Protein AF-A0AA88WVI6-F1 (afdb_monomer)

Mean predicted aligned error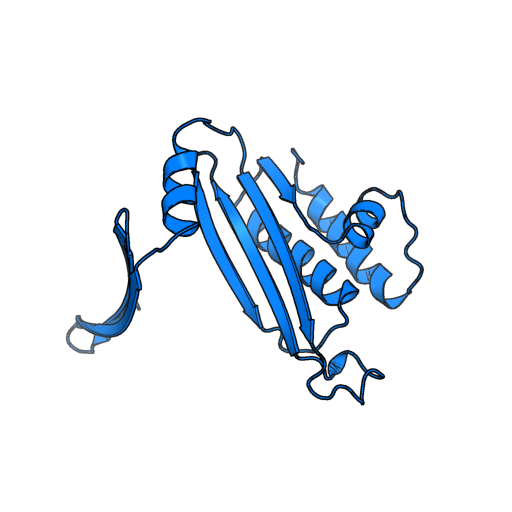: 12.72 Å

Nearest PDB structures (foldseek):
  4e19-assembly2_B  TM=9.306E-01  e=1.120E-08  Halobacterium salinarum NRC-1
  3aly-assembly1_A  TM=8.567E-01  e=4.786E-08  Sulfurisphaera tokodaii str. 7
  2ehg-assembly1_A  TM=8.375E-01  e=3.318E-07  Sulfurisphaera tokodaii str. 7
  3hst-assembly2_B  TM=8.027E-01  e=1.422E-07  Mycobacterium tuberculosis
  3hst-assembly4_D  TM=7.967E-01  e=2.605E-07  Mycobacterium tuberculosis

Radius of gyration: 19.3 Å; Cα contacts (8 Å, |Δi|>4): 281; chains: 1; bounding box: 54×38×44 Å

pLDDT: mean 83.78, std 13.11, range [40.66, 98.25]

Foldseek 3Di:
DDKDWDDDLFKIKIWDWDQDPVRDIDTDDIDMDTHDDVRSVLVVVLPPAQAPAKEKEKAKDWAQPDPPPPPDQQNIWIKMWMWIQGSSGDIDIDMDTDPTGDPRVVRRLVGLLVRLVVCVVVPGQAYDYDYPPPQLVCVLVVNDDDPDPVCVVSSVSNNVSVVRRPHD

InterPro domains:
  IPR002156 Ribonuclease H domain [PF13456] (74-167)
  IPR012337 Ribonuclease H-like superfamily [SSF53098] (54-165)
  IPR036397 Ribonuclease H superfamily [G3DSA:3.30.420.10] (53-16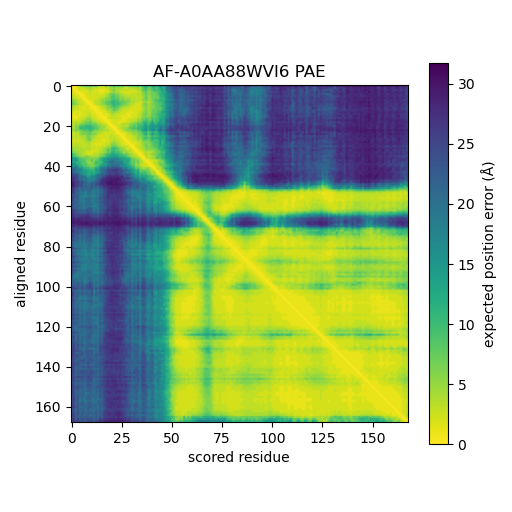8)
  IPR041373 Reverse transcriptase, RNase H-like domain [PF17917] (1-47)

Sequence (168 aa):
MIMYTAAMDTSLGALLAQHNDQRKENALYYLSRTLVGAELRYMTMEKTKIKKGWDMHFDGASRSPDSKKQNDPKNNQSSIGIVFVRPEGGIILHSFSLMEGCSNNEVEYEAIITELKLSLEVSIDDLTIYGDSELLIKQLKGEYQIRKPNLLPYYERANYILANFPKL

Secondary structure (DSSP, 8-state):
-EEEEEEETTEEEEEEEEE-TTS-EEEEEEEEEE--THHHHHHHHGGG---SSEEEEEEEEEE-SSTT-TT-GGGSEEEEEEEEE-TTS-EEEEEEE-SS---HHHHHHHHHHHHHHHHHHTT--BEEEE-S-HHHHHHHTTSS---SGGGHHHHHHHHHHHTT-SB-

Solvent-accessible surface area (backbone atoms only — not comparable to full-atom values): 9550 Å² total; per-residue (Å²): 120,49,78,47,77,48,80,53,92,53,33,45,35,39,36,37,28,34,66,46,101,83,71,45,81,41,80,77,46,78,48,76,46,75,52,58,78,68,56,46,49,51,66,63,64,44,79,76,62,84,46,92,42,29,39,38,39,40,42,32,47,48,41,63,84,46,94,85,57,86,87,52,40,60,68,16,55,20,33,29,37,40,38,39,34,39,30,87,50,53,76,46,79,50,72,47,75,51,95,59,23,32,42,54,73,52,27,39,45,52,18,52,44,50,53,52,50,50,36,56,75,71,66,60,58,41,45,48,82,45,68,86,55,62,67,58,55,34,35,77,71,65,76,38,82,83,82,53,75,86,50,44,66,52,54,53,52,40,52,61,54,53,72,75,43,90,40,111

Organism: NCBI:txid1293975

Structure (mmCIF, N/CA/C/O backbone):
data_AF-A0AA88WVI6-F1
#
_entry.id   AF-A0AA88WVI6-F1
#
loop_
_atom_site.group_PDB
_atom_site.id
_atom_site.type_symbol
_atom_site.label_atom_id
_atom_site.label_alt_id
_atom_site.label_comp_id
_atom_site.label_asym_id
_atom_site.label_entity_id
_atom_site.label_seq_id
_atom_site.pdbx_PDB_ins_code
_atom_site.Cartn_x
_atom_site.Cartn_y
_atom_site.Cartn_z
_atom_site.occupancy
_atom_site.B_iso_or_equiv
_atom_site.auth_seq_id
_atom_site.auth_comp_id
_atom_site.auth_asym_id
_atom_site.auth_atom_id
_atom_site.pdbx_PDB_model_num
ATOM 1 N N . MET A 1 1 ? -23.772 -0.491 -22.057 1.00 73.75 1 MET A N 1
ATOM 2 C CA . MET A 1 1 ? -22.987 -1.709 -21.766 1.00 73.75 1 MET A CA 1
ATOM 3 C C . MET A 1 1 ? -23.404 -2.185 -20.387 1.00 73.75 1 MET A C 1
ATOM 5 O O . MET A 1 1 ? -23.561 -1.338 -19.518 1.00 73.75 1 MET A O 1
ATOM 9 N N . ILE A 1 2 ? -23.679 -3.475 -20.220 1.00 81.94 2 ILE A N 1
ATOM 10 C CA . ILE A 1 2 ? -24.233 -4.077 -19.001 1.00 81.94 2 ILE A CA 1
ATOM 11 C C . ILE A 1 2 ? -23.362 -5.282 -18.645 1.00 81.94 2 ILE A C 1
ATOM 13 O O . ILE A 1 2 ? -22.982 -6.051 -19.525 1.00 81.94 2 ILE A O 1
ATOM 17 N N . MET A 1 3 ? -23.018 -5.430 -17.371 1.00 73.75 3 MET A N 1
ATOM 18 C CA . MET A 1 3 ? -22.199 -6.530 -16.866 1.00 73.75 3 MET A CA 1
ATOM 19 C C . MET A 1 3 ? -23.038 -7.324 -15.867 1.00 73.75 3 MET A C 1
ATOM 21 O O . MET A 1 3 ? -23.534 -6.755 -14.898 1.00 73.75 3 MET A O 1
ATOM 25 N N . TYR A 1 4 ? -23.214 -8.618 -16.115 1.00 78.38 4 TYR A N 1
ATOM 26 C CA . TYR A 1 4 ? -23.897 -9.536 -15.209 1.00 78.38 4 TYR A CA 1
ATOM 27 C C . TYR A 1 4 ? -22.855 -10.417 -14.540 1.00 78.38 4 TYR A C 1
ATOM 29 O O . TYR A 1 4 ? -22.017 -11.008 -15.218 1.00 78.38 4 TYR A O 1
ATOM 37 N N . THR A 1 5 ? -22.922 -10.545 -13.222 1.00 82.00 5 THR A N 1
ATOM 38 C CA . THR A 1 5 ? -22.088 -11.474 -12.460 1.00 82.00 5 THR A CA 1
ATOM 39 C C . THR A 1 5 ? -22.983 -12.467 -11.731 1.00 82.00 5 THR A C 1
ATOM 41 O O . THR A 1 5 ? -24.047 -12.115 -11.225 1.00 82.00 5 THR A O 1
ATOM 44 N N . ALA A 1 6 ? -22.576 -13.731 -11.716 1.00 76.06 6 ALA A N 1
ATOM 45 C CA . ALA A 1 6 ? -23.270 -14.806 -11.025 1.00 76.06 6 ALA A CA 1
ATOM 46 C C . ALA A 1 6 ? -22.253 -15.594 -10.204 1.00 76.06 6 ALA A C 1
ATOM 48 O O . ALA A 1 6 ? -21.271 -16.093 -10.747 1.00 76.06 6 ALA A O 1
ATOM 49 N N . ALA A 1 7 ? -22.484 -15.711 -8.902 1.00 75.25 7 ALA A N 1
ATOM 50 C CA . ALA A 1 7 ? -21.656 -16.505 -8.006 1.00 75.25 7 ALA A CA 1
ATOM 51 C C . ALA A 1 7 ? -22.499 -17.640 -7.420 1.00 75.25 7 ALA A C 1
ATOM 53 O O . ALA A 1 7 ? -23.602 -17.414 -6.927 1.00 75.25 7 ALA A O 1
ATOM 54 N N . MET A 1 8 ? -21.974 -18.857 -7.495 1.00 73.31 8 MET A N 1
ATOM 55 C CA . MET A 1 8 ? -22.483 -20.052 -6.827 1.00 73.31 8 MET A CA 1
ATOM 56 C C . MET A 1 8 ? -21.368 -20.606 -5.938 1.00 73.31 8 MET A C 1
ATOM 58 O O . MET A 1 8 ? -20.194 -20.316 -6.172 1.00 73.31 8 MET A O 1
ATOM 62 N N . ASP A 1 9 ? -21.717 -21.462 -4.977 1.00 67.00 9 ASP A N 1
ATOM 63 C CA . ASP A 1 9 ? -20.772 -22.012 -3.991 1.00 67.00 9 ASP A CA 1
ATOM 64 C C . ASP A 1 9 ? -19.519 -22.655 -4.611 1.00 67.00 9 ASP A C 1
ATOM 66 O O . ASP A 1 9 ? -18.463 -22.693 -3.987 1.00 67.00 9 ASP A O 1
ATOM 70 N N . THR A 1 10 ? -19.616 -23.147 -5.849 1.00 73.88 10 THR A N 1
ATOM 71 C CA . THR A 1 10 ? -18.510 -23.803 -6.556 1.00 73.88 10 THR A CA 1
ATOM 72 C C . THR A 1 10 ? -18.135 -23.153 -7.883 1.00 73.88 10 THR A C 1
ATOM 74 O O . THR A 1 10 ? -17.316 -23.708 -8.616 1.00 73.88 10 THR A O 1
ATOM 77 N N . SER A 1 11 ? -18.725 -22.016 -8.254 1.00 74.94 11 SER A N 1
ATOM 78 C CA . SER A 1 11 ? -18.459 -21.411 -9.563 1.00 74.94 11 SER A CA 1
ATOM 79 C C . SER A 1 11 ? -18.755 -19.922 -9.618 1.00 74.94 11 SER A C 1
ATOM 81 O O . SER A 1 11 ? -19.760 -19.465 -9.083 1.00 74.94 11 SER A O 1
ATOM 83 N N . LEU A 1 12 ? -17.935 -19.186 -10.362 1.00 83.25 12 LEU A N 1
ATOM 84 C CA . LEU A 1 12 ? -18.148 -17.775 -10.666 1.00 83.25 12 LEU A CA 1
ATOM 85 C C . LEU A 1 12 ? -18.316 -17.595 -12.174 1.00 83.25 12 LEU A C 1
ATOM 87 O O . LEU A 1 12 ? -17.509 -18.101 -12.953 1.00 83.25 12 LEU A O 1
ATOM 91 N N . GLY A 1 13 ? -19.342 -16.851 -12.571 1.00 85.25 13 GLY A N 1
ATOM 92 C CA . GLY A 1 13 ? -19.624 -16.467 -13.944 1.00 85.25 13 GLY A CA 1
ATOM 93 C C . GLY A 1 13 ? -19.729 -14.952 -14.106 1.00 85.25 13 GLY A C 1
ATOM 94 O O . GLY A 1 13 ? -20.216 -14.253 -13.218 1.00 85.25 13 GLY A O 1
ATOM 95 N N . ALA A 1 14 ? -19.303 -14.444 -15.257 1.00 86.25 14 ALA A N 1
ATOM 96 C CA . ALA A 1 14 ? -19.509 -13.068 -15.684 1.00 86.25 14 ALA A CA 1
ATOM 97 C C . ALA A 1 14 ? -19.939 -13.033 -17.157 1.00 86.25 14 ALA A C 1
ATOM 99 O O . ALA A 1 14 ? -19.403 -13.765 -17.988 1.00 86.25 14 ALA A O 1
ATOM 100 N N . LEU A 1 15 ? -20.904 -12.177 -17.482 1.00 85.44 15 LEU A N 1
ATOM 101 C CA . LEU A 1 15 ? -21.419 -11.952 -18.827 1.00 85.44 15 LEU A CA 1
ATOM 102 C C . LEU A 1 15 ? -21.394 -10.454 -19.124 1.00 85.44 15 LEU A C 1
ATOM 104 O O . LEU A 1 15 ? -22.079 -9.670 -18.469 1.00 85.44 15 LEU A O 1
ATOM 108 N N . LEU A 1 16 ? -20.640 -10.063 -20.144 1.00 86.56 16 LEU A N 1
ATOM 109 C CA . LEU A 1 16 ? -20.681 -8.714 -20.690 1.00 86.56 16 LEU A CA 1
ATOM 110 C C . LEU A 1 16 ? -21.722 -8.674 -21.806 1.00 86.56 16 LEU A C 1
ATOM 112 O O . LEU A 1 16 ? -21.629 -9.451 -22.756 1.00 86.56 16 LEU A O 1
ATOM 116 N N . ALA A 1 17 ? -22.688 -7.767 -21.715 1.00 90.06 17 ALA A N 1
ATOM 117 C CA . ALA A 1 17 ? -23.722 -7.568 -22.720 1.00 90.06 17 ALA A CA 1
ATOM 118 C C . ALA A 1 17 ? -23.850 -6.096 -23.133 1.00 90.06 17 ALA A C 1
ATOM 120 O O . ALA A 1 17 ? -23.489 -5.163 -22.410 1.00 90.06 17 ALA A O 1
ATOM 121 N N . GLN A 1 18 ? -24.400 -5.864 -24.317 1.00 90.12 18 GLN A N 1
ATOM 122 C CA . GLN A 1 18 ? -24.691 -4.532 -24.830 1.00 90.12 18 GLN A CA 1
ATOM 123 C C . GLN A 1 18 ? -26.032 -4.530 -25.563 1.00 90.12 18 GLN A C 1
ATOM 125 O O . GLN A 1 18 ? -26.409 -5.518 -26.186 1.00 90.12 18 GLN A O 1
ATOM 130 N N . HIS A 1 19 ? -26.758 -3.412 -25.495 1.00 88.44 19 HIS A N 1
ATOM 131 C CA . HIS A 1 19 ? -27.947 -3.198 -26.321 1.00 88.44 19 HIS A CA 1
ATOM 132 C C . HIS A 1 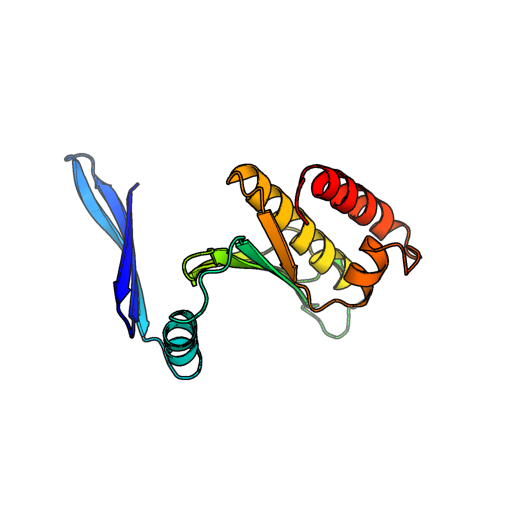19 ? -27.532 -2.920 -27.761 1.00 88.44 19 HIS A C 1
ATOM 134 O O . HIS A 1 19 ? -26.695 -2.053 -28.006 1.00 88.44 19 HIS A O 1
ATOM 140 N N . ASN A 1 20 ? -28.122 -3.648 -28.702 1.00 80.88 20 ASN A N 1
ATOM 141 C CA . ASN A 1 20 ? -28.008 -3.333 -30.120 1.00 80.88 20 ASN A CA 1
ATOM 142 C C . ASN A 1 20 ? -28.938 -2.165 -30.505 1.00 80.88 20 ASN A C 1
ATOM 144 O O . ASN A 1 20 ? -29.732 -1.688 -29.692 1.00 80.88 20 ASN A O 1
ATOM 148 N N . ASP A 1 21 ? -28.892 -1.746 -31.769 1.00 86.75 21 ASP A N 1
ATOM 149 C CA . ASP A 1 21 ? -29.718 -0.646 -32.298 1.00 86.75 21 ASP A CA 1
ATOM 150 C C . ASP A 1 21 ? -31.234 -0.909 -32.196 1.00 86.75 21 ASP A C 1
ATOM 152 O O . ASP A 1 21 ? -32.046 0.011 -32.260 1.00 86.75 21 ASP A O 1
ATOM 156 N N . GLN A 1 22 ? -31.628 -2.167 -31.976 1.00 88.06 22 GLN A N 1
ATOM 157 C CA . GLN A 1 22 ? -33.009 -2.592 -31.738 1.00 88.06 22 GLN A CA 1
ATOM 158 C C . GLN A 1 22 ? -33.366 -2.665 -30.239 1.00 88.06 22 GLN A C 1
ATOM 160 O O . GLN A 1 22 ? -34.408 -3.215 -29.888 1.00 88.06 22 GLN A O 1
ATOM 165 N N . ARG A 1 23 ? -32.515 -2.130 -29.346 1.00 77.56 23 ARG A N 1
ATOM 166 C CA . ARG A 1 23 ? -32.629 -2.202 -27.873 1.00 77.56 23 ARG A CA 1
ATOM 167 C C . ARG A 1 23 ? -32.683 -3.627 -27.307 1.00 77.56 23 ARG A C 1
ATOM 169 O O . ARG A 1 23 ? -33.167 -3.837 -26.198 1.00 77.56 23 ARG A O 1
ATOM 176 N N . LYS A 1 24 ? -32.186 -4.614 -28.050 1.00 81.12 24 LYS A N 1
ATOM 177 C CA . LYS A 1 24 ? -32.079 -6.001 -27.592 1.00 81.12 24 LYS A CA 1
ATOM 178 C C . LYS A 1 24 ? -30.696 -6.243 -26.994 1.00 81.12 24 LYS A C 1
ATOM 180 O O . LYS A 1 24 ? -29.690 -5.818 -27.560 1.00 81.12 24 LYS A O 1
ATOM 185 N N . GLU A 1 25 ? -30.649 -6.934 -25.861 1.00 87.25 25 GLU A N 1
ATOM 186 C CA . GLU A 1 25 ? -29.405 -7.337 -25.202 1.00 87.25 25 GLU A CA 1
ATOM 187 C C . GLU A 1 25 ? -28.688 -8.429 -25.996 1.00 87.25 25 GLU A C 1
ATOM 189 O O . GLU A 1 25 ? -29.229 -9.512 -26.218 1.00 87.25 25 GLU A O 1
ATOM 194 N N . ASN A 1 26 ? -27.455 -8.136 -26.404 1.00 82.25 26 ASN A N 1
ATOM 195 C CA . ASN A 1 26 ? -26.536 -9.069 -27.036 1.00 82.25 26 ASN A CA 1
ATOM 196 C C . ASN A 1 26 ? -25.350 -9.329 -26.103 1.00 82.25 26 ASN A C 1
ATOM 198 O O . ASN A 1 26 ? -24.697 -8.389 -25.647 1.00 82.25 26 ASN A O 1
ATOM 202 N N . ALA A 1 27 ? -25.053 -10.603 -25.853 1.00 83.75 27 ALA A N 1
ATOM 203 C CA . ALA A 1 27 ? -23.854 -11.022 -25.137 1.00 83.75 27 ALA A CA 1
ATOM 204 C C . ALA A 1 27 ? -22.604 -10.788 -25.999 1.00 83.75 27 ALA A C 1
ATOM 206 O O . ALA A 1 27 ? -22.545 -11.225 -27.146 1.00 83.75 27 ALA A O 1
ATOM 207 N N . LEU A 1 28 ? -21.608 -10.115 -25.430 1.00 82.94 28 LEU A N 1
ATOM 208 C CA . LEU A 1 28 ? -20.299 -9.878 -26.033 1.00 82.94 28 LEU A CA 1
ATOM 209 C C . LEU A 1 28 ? -19.265 -10.894 -25.545 1.00 82.94 28 LEU A C 1
ATOM 211 O O . LEU A 1 28 ? -18.443 -11.359 -26.328 1.00 82.94 28 LEU A O 1
ATOM 215 N N . TYR A 1 29 ? -19.297 -11.235 -24.255 1.00 74.25 29 TYR A N 1
ATOM 216 C CA . TYR A 1 29 ? -18.306 -12.122 -23.652 1.00 74.25 29 TYR A CA 1
ATOM 217 C C . TYR A 1 29 ? -18.877 -12.861 -22.445 1.00 74.25 29 TYR A C 1
ATOM 219 O O . TYR A 1 29 ? -19.584 -12.259 -21.640 1.00 74.25 29 TYR A O 1
ATOM 227 N N . TYR A 1 30 ? -18.540 -14.143 -22.305 1.00 81.69 30 TYR A N 1
ATOM 228 C CA . TYR A 1 30 ? -18.908 -14.970 -21.158 1.00 81.69 30 TYR A CA 1
ATOM 229 C C . TYR A 1 30 ? -17.657 -15.605 -20.555 1.00 81.69 30 TYR A C 1
ATOM 231 O O . TYR A 1 30 ? -16.893 -16.269 -21.253 1.00 81.69 30 TYR A O 1
ATOM 239 N N . LEU A 1 31 ? -17.470 -15.418 -19.252 1.00 77.81 31 LEU A N 1
ATOM 240 C CA . LEU A 1 31 ? -16.438 -16.069 -18.460 1.00 77.81 31 LEU A CA 1
ATOM 241 C C . LEU A 1 31 ? -17.117 -16.928 -17.399 1.00 77.81 31 LEU A C 1
ATOM 243 O O . LEU A 1 31 ? -17.984 -16.438 -16.687 1.00 77.81 31 LEU A O 1
ATOM 247 N N . SER A 1 32 ? -16.706 -18.185 -17.263 1.00 79.06 32 SER A N 1
ATOM 248 C CA . SER A 1 32 ? -17.148 -19.063 -16.180 1.00 79.06 32 SER A CA 1
ATOM 249 C C . SER A 1 32 ? -15.977 -19.879 -15.675 1.00 79.06 32 SER A C 1
ATOM 251 O O . SER A 1 32 ? -15.198 -20.411 -16.468 1.00 79.06 32 SER A O 1
ATOM 253 N N . ARG A 1 33 ? -15.836 -19.951 -14.354 1.00 77.62 33 ARG A N 1
ATOM 254 C CA . ARG A 1 33 ? -14.784 -20.712 -13.686 1.00 77.62 33 ARG A CA 1
ATOM 255 C C . ARG A 1 33 ? -15.363 -21.542 -12.551 1.00 77.62 33 ARG A C 1
ATOM 257 O O . ARG A 1 33 ? -16.142 -21.042 -11.743 1.00 77.62 33 ARG A O 1
ATOM 264 N N . THR A 1 34 ? -14.943 -22.799 -12.472 1.00 78.06 34 THR A N 1
ATOM 265 C CA . THR A 1 34 ? -15.194 -23.665 -11.316 1.00 78.06 34 THR A CA 1
ATOM 266 C C . THR A 1 34 ? -14.130 -23.392 -10.260 1.00 78.06 34 THR A C 1
ATOM 268 O O . THR A 1 34 ? -12.940 -23.379 -10.571 1.00 78.06 34 THR A O 1
ATOM 271 N N . LEU A 1 35 ? -14.561 -23.150 -9.026 1.00 73.44 35 LEU A N 1
ATOM 272 C CA . LEU A 1 35 ? -13.677 -22.928 -7.887 1.00 73.44 35 LEU A CA 1
ATOM 273 C C . LEU A 1 35 ? -13.154 -24.273 -7.378 1.00 73.44 35 LEU A C 1
ATOM 275 O O . LEU A 1 35 ? -13.921 -25.229 -7.246 1.00 73.44 35 LEU A O 1
ATOM 279 N N . VAL A 1 36 ? -11.854 -24.363 -7.082 1.00 72.50 36 VAL A N 1
ATOM 280 C CA . VAL A 1 36 ? -11.218 -25.620 -6.645 1.00 72.50 36 VAL A CA 1
ATOM 281 C C . VAL A 1 36 ? -10.316 -25.439 -5.424 1.00 72.50 36 VAL A C 1
ATOM 283 O O . VAL A 1 36 ? -9.687 -24.405 -5.214 1.00 72.50 36 VAL A O 1
ATOM 286 N N . GLY A 1 37 ? -10.216 -26.488 -4.602 1.00 70.88 37 GLY A N 1
ATOM 287 C CA . GLY A 1 37 ? -9.202 -26.599 -3.551 1.00 70.88 37 GLY A CA 1
ATOM 288 C C . GLY A 1 37 ? -9.285 -25.520 -2.465 1.00 70.88 37 GLY A C 1
ATOM 289 O O . GLY A 1 37 ? -10.129 -25.592 -1.573 1.00 70.88 37 GLY A O 1
ATOM 290 N N . ALA A 1 38 ? -8.328 -24.589 -2.461 1.00 54.16 38 ALA A N 1
ATOM 291 C CA . ALA A 1 38 ? -8.265 -23.503 -1.479 1.00 54.16 38 ALA A CA 1
ATOM 292 C C . ALA A 1 38 ? -9.420 -22.499 -1.648 1.00 54.16 38 ALA A C 1
ATOM 294 O O . ALA A 1 38 ? -9.901 -21.964 -0.655 1.00 54.16 38 ALA A O 1
ATOM 295 N N . GLU A 1 39 ? -9.923 -22.325 -2.872 1.00 53.94 39 GLU A N 1
ATOM 296 C CA . GLU A 1 39 ? -10.964 -21.345 -3.210 1.00 53.94 39 GLU A CA 1
ATOM 297 C C . GLU A 1 39 ? -12.316 -21.693 -2.567 1.00 53.94 39 GLU A C 1
ATOM 299 O O . GLU A 1 39 ? -12.977 -20.832 -1.997 1.00 53.94 39 GLU A O 1
ATOM 304 N N . LEU A 1 40 ? -12.676 -22.983 -2.550 1.00 57.47 40 LEU A N 1
ATOM 305 C CA . LEU A 1 40 ? -13.873 -23.489 -1.859 1.00 57.47 40 LEU A CA 1
ATOM 306 C C . LEU A 1 40 ? -13.758 -23.371 -0.330 1.00 57.47 40 LEU A C 1
ATOM 308 O O . LEU A 1 40 ? -14.740 -23.146 0.381 1.00 57.47 40 LEU A O 1
ATOM 312 N N . ARG A 1 41 ? -12.538 -23.539 0.196 1.00 55.84 41 ARG A N 1
ATOM 313 C CA . ARG A 1 41 ? -12.264 -23.461 1.638 1.00 55.84 41 ARG A CA 1
ATOM 314 C C . ARG A 1 41 ? -12.297 -22.025 2.146 1.00 55.84 41 ARG A C 1
ATOM 316 O O . ARG A 1 41 ? -12.744 -21.814 3.269 1.00 55.84 41 ARG A O 1
ATOM 323 N N . TYR A 1 42 ? -11.896 -21.065 1.317 1.00 50.56 42 TYR A N 1
ATOM 324 C CA . TYR A 1 42 ? -11.927 -19.641 1.635 1.00 50.56 42 TYR A CA 1
ATOM 325 C C . TYR A 1 42 ? -13.361 -19.162 1.940 1.00 50.56 42 TYR A C 1
ATOM 327 O O . TYR A 1 42 ? -13.617 -18.714 3.054 1.00 50.56 42 TYR A O 1
ATOM 335 N N . MET A 1 43 ? -14.328 -19.429 1.048 1.00 51.44 43 MET A N 1
ATOM 336 C CA . MET A 1 43 ? -15.753 -19.098 1.270 1.00 51.44 43 MET A CA 1
ATOM 337 C C . MET A 1 43 ? -16.368 -19.794 2.496 1.00 51.44 43 MET A C 1
ATOM 339 O O . MET A 1 43 ? -17.264 -19.263 3.151 1.00 51.44 43 MET A O 1
ATOM 343 N N . THR A 1 44 ? -15.917 -21.012 2.815 1.00 46.47 44 THR A N 1
ATOM 344 C CA . THR A 1 44 ? -16.466 -21.774 3.949 1.00 46.47 44 THR A CA 1
ATOM 345 C C . THR A 1 44 ? -15.957 -21.235 5.293 1.00 46.47 44 THR A C 1
ATOM 347 O O . THR A 1 44 ? -16.701 -21.226 6.275 1.00 46.47 44 THR A O 1
ATOM 350 N N . MET A 1 45 ? -14.711 -20.747 5.349 1.00 47.59 45 MET A N 1
ATOM 351 C CA . MET A 1 45 ? -14.120 -20.162 6.561 1.00 47.59 45 MET A CA 1
ATOM 352 C C . MET A 1 45 ? -14.637 -18.745 6.868 1.00 47.59 45 MET A C 1
ATOM 354 O O . MET A 1 45 ? -14.579 -18.316 8.022 1.00 47.59 45 MET A O 1
ATOM 358 N N . GLU A 1 46 ? -15.214 -18.048 5.886 1.00 53.84 46 GLU A N 1
ATOM 359 C CA . GLU A 1 46 ? -15.779 -16.697 6.046 1.00 53.84 46 GLU A CA 1
ATOM 360 C C . GLU A 1 46 ? -17.071 -16.641 6.879 1.00 53.84 46 GLU A C 1
ATOM 362 O O . GLU A 1 46 ? -17.461 -15.571 7.340 1.00 53.84 46 GLU A O 1
ATOM 367 N N . LYS A 1 47 ? -17.713 -17.775 7.193 1.00 47.94 47 LYS A N 1
ATOM 368 C CA . LYS A 1 47 ? -18.978 -17.778 7.956 1.00 47.94 47 LYS A CA 1
ATOM 369 C C . LYS A 1 47 ? -18.861 -17.516 9.467 1.00 47.94 47 LYS A C 1
ATOM 371 O O . LYS A 1 47 ? -19.877 -17.603 10.152 1.00 47.94 47 LYS A O 1
ATOM 376 N N . THR A 1 48 ? -17.687 -17.185 10.024 1.00 40.66 48 THR A N 1
ATOM 377 C CA . THR A 1 48 ? -17.548 -17.135 11.502 1.00 40.66 48 THR A CA 1
ATOM 378 C C . THR A 1 48 ? -16.725 -15.991 12.096 1.00 40.66 48 THR A C 1
ATOM 380 O O . THR A 1 48 ? -16.108 -16.165 13.145 1.00 40.66 48 THR A O 1
ATOM 383 N N . LYS A 1 49 ? -16.751 -14.795 11.502 1.00 48.56 49 LYS A N 1
ATOM 384 C CA . LYS A 1 49 ? -16.426 -13.542 12.211 1.00 48.56 49 LYS A CA 1
ATOM 385 C C . LYS A 1 49 ? -17.016 -12.369 11.433 1.00 48.56 49 LYS A C 1
ATOM 387 O O . LYS A 1 49 ? -16.531 -12.066 10.353 1.00 48.56 49 LYS A O 1
ATOM 392 N N . ILE A 1 50 ? -18.025 -11.697 11.990 1.00 51.56 50 ILE A N 1
ATOM 393 C CA . ILE A 1 50 ? -18.421 -10.370 11.503 1.00 51.56 50 ILE A CA 1
ATOM 394 C C . ILE A 1 50 ? -17.251 -9.442 11.846 1.00 51.56 50 ILE A C 1
ATOM 396 O O . ILE A 1 50 ? -17.078 -9.061 13.008 1.00 51.56 50 ILE A O 1
ATOM 400 N N . LYS A 1 51 ? -16.381 -9.168 10.870 1.00 60.47 51 LYS A N 1
ATOM 401 C CA . LYS A 1 51 ? -15.349 -8.136 11.004 1.00 60.47 51 LYS A CA 1
ATOM 402 C C . LYS A 1 51 ? -16.050 -6.777 10.995 1.00 60.47 51 LYS A C 1
ATOM 404 O O . LYS A 1 51 ? -17.130 -6.642 10.433 1.00 60.47 51 LYS A O 1
ATOM 409 N N . LYS A 1 52 ? -15.493 -5.785 11.695 1.00 72.38 52 LYS A N 1
ATOM 410 C CA . LYS A 1 52 ? -16.097 -4.441 11.778 1.00 72.38 52 LYS A CA 1
ATOM 411 C C . LYS A 1 52 ? -15.627 -3.492 10.668 1.00 72.38 52 LYS A C 1
ATOM 413 O O . LYS A 1 52 ? -16.332 -2.526 10.405 1.00 72.38 52 LYS A O 1
ATOM 418 N N . GLY A 1 53 ? -14.494 -3.790 10.033 1.00 86.50 53 GLY A N 1
ATOM 419 C CA . GLY A 1 53 ? -13.878 -2.998 8.969 1.00 86.50 53 GLY A CA 1
ATOM 420 C C . GLY A 1 53 ? -13.465 -3.867 7.783 1.00 86.50 53 GLY A C 1
ATOM 421 O O . GLY A 1 53 ? -13.651 -5.088 7.803 1.00 86.50 53 GLY A O 1
ATOM 422 N N . TRP A 1 54 ? -12.952 -3.214 6.748 1.00 92.19 54 TRP A N 1
ATOM 423 C CA . TRP A 1 54 ? -12.467 -3.844 5.526 1.00 92.19 54 TRP A CA 1
ATOM 424 C C . TRP A 1 54 ? -11.017 -4.285 5.694 1.00 92.19 54 TRP A C 1
ATOM 426 O O . TRP A 1 54 ? -10.215 -3.552 6.267 1.00 92.19 54 TRP A O 1
ATOM 436 N N . ASP A 1 55 ? -10.661 -5.435 5.130 1.00 92.56 55 ASP A N 1
ATOM 437 C CA . ASP A 1 55 ? -9.253 -5.788 4.948 1.00 92.56 55 ASP A CA 1
ATOM 438 C C . ASP A 1 55 ? -8.836 -5.472 3.514 1.00 92.56 55 ASP A C 1
ATOM 440 O O . ASP A 1 55 ? -9.574 -5.755 2.569 1.00 92.56 55 ASP A O 1
ATOM 444 N N . MET A 1 56 ? -7.640 -4.923 3.350 1.00 92.25 56 MET A N 1
ATOM 445 C CA . MET A 1 56 ? -7.018 -4.666 2.059 1.00 92.25 56 MET A CA 1
ATOM 446 C C . MET A 1 56 ? -5.678 -5.380 1.998 1.00 92.25 56 MET A C 1
ATOM 448 O O . MET A 1 56 ? -4.810 -5.141 2.835 1.00 92.25 56 MET A O 1
ATOM 452 N N . HIS A 1 57 ? -5.495 -6.221 0.989 1.00 93.00 57 HIS A N 1
ATOM 453 C CA . HIS A 1 57 ? -4.211 -6.817 0.652 1.00 93.00 57 HIS A CA 1
ATOM 454 C C . HIS A 1 57 ? -3.737 -6.248 -0.679 1.00 93.00 57 HIS A C 1
ATOM 456 O O . HIS A 1 57 ? -4.517 -6.193 -1.634 1.00 93.00 57 HIS A O 1
ATOM 462 N N . PHE A 1 58 ? -2.472 -5.851 -0.731 1.00 92.00 58 PHE A N 1
ATOM 463 C CA . PHE A 1 58 ? -1.815 -5.387 -1.947 1.00 92.00 58 PHE A CA 1
ATOM 464 C C . PHE A 1 58 ? -0.573 -6.236 -2.221 1.00 92.00 58 PHE A C 1
ATOM 466 O O . PHE A 1 58 ? 0.042 -6.752 -1.285 1.00 92.00 58 PHE A O 1
ATOM 473 N N . ASP A 1 59 ? -0.235 -6.384 -3.498 1.00 93.19 59 ASP A N 1
ATOM 474 C CA . ASP A 1 59 ? 0.985 -7.050 -3.960 1.00 93.19 59 ASP A CA 1
ATOM 475 C C . ASP A 1 59 ? 1.421 -6.446 -5.303 1.00 93.19 59 ASP A C 1
ATOM 477 O O . ASP A 1 59 ? 0.601 -6.218 -6.202 1.00 93.19 59 ASP A O 1
ATOM 481 N N . GLY A 1 60 ? 2.715 -6.172 -5.439 1.00 93.12 60 GLY A N 1
ATOM 482 C CA . GLY A 1 60 ? 3.331 -5.681 -6.660 1.00 93.12 60 GLY A CA 1
ATOM 483 C C . GLY A 1 60 ? 4.297 -6.698 -7.266 1.00 93.12 60 GLY A C 1
ATOM 484 O O . GLY A 1 60 ? 5.342 -7.009 -6.703 1.00 93.12 60 GLY A O 1
ATOM 485 N N . ALA A 1 61 ? 4.043 -7.120 -8.503 1.00 92.38 61 ALA A N 1
ATOM 486 C CA . ALA A 1 61 ? 4.943 -7.999 -9.242 1.00 92.38 61 ALA A CA 1
ATOM 487 C C . ALA A 1 61 ? 5.692 -7.234 -10.335 1.00 92.38 61 ALA A C 1
ATOM 489 O O . ALA A 1 61 ? 5.089 -6.568 -11.175 1.00 92.38 61 ALA A O 1
ATOM 490 N N . SER A 1 62 ? 7.015 -7.379 -10.374 1.00 92.75 62 SER A N 1
ATOM 491 C CA . SER A 1 62 ? 7.848 -6.858 -11.456 1.00 92.75 62 SER A CA 1
ATOM 492 C C . SER A 1 62 ? 8.824 -7.917 -11.951 1.00 92.75 62 SER A C 1
ATOM 494 O O . SER A 1 62 ? 9.515 -8.578 -11.173 1.00 92.75 62 SER A O 1
ATOM 496 N N . ARG A 1 63 ? 8.875 -8.099 -13.272 1.00 90.50 63 ARG A N 1
ATOM 497 C CA . ARG A 1 63 ? 9.702 -9.121 -13.913 1.00 90.50 63 ARG A CA 1
ATOM 498 C C . ARG A 1 63 ? 10.463 -8.545 -15.096 1.00 90.50 63 ARG A C 1
ATOM 500 O O . ARG A 1 63 ? 9.859 -8.057 -16.050 1.00 90.50 63 ARG A O 1
ATOM 507 N N . SER A 1 64 ? 11.788 -8.689 -15.086 1.00 86.12 64 SER A N 1
ATOM 508 C CA . SER A 1 64 ? 12.589 -8.413 -16.281 1.00 86.12 64 SER A CA 1
ATOM 509 C C . SER A 1 64 ? 12.266 -9.446 -17.370 1.00 86.12 64 SER A C 1
ATOM 511 O O . SER A 1 64 ? 12.338 -10.649 -17.095 1.00 86.12 64 SER A O 1
ATOM 513 N N . PRO A 1 65 ? 11.934 -9.025 -18.603 1.00 72.94 65 PRO A N 1
ATOM 514 C CA . PRO A 1 65 ? 11.699 -9.943 -19.715 1.00 72.94 65 PRO A CA 1
ATOM 515 C C . PRO A 1 65 ? 12.981 -10.657 -20.169 1.00 72.94 65 PRO A C 1
ATOM 517 O O . PRO A 1 65 ? 12.900 -11.723 -20.775 1.00 72.94 65 PRO A O 1
ATOM 520 N N . ASP A 1 66 ? 14.155 -10.099 -19.858 1.00 72.56 66 ASP A N 1
ATOM 521 C CA . ASP A 1 66 ? 15.458 -10.675 -20.181 1.00 72.56 66 ASP A CA 1
ATOM 522 C C . ASP A 1 66 ? 16.296 -10.795 -18.901 1.00 72.56 66 ASP A C 1
ATOM 524 O O . ASP A 1 66 ? 16.663 -9.794 -18.274 1.00 72.56 66 ASP A O 1
ATOM 528 N N . SER A 1 67 ? 16.619 -12.027 -18.499 1.00 58.41 67 SER A N 1
ATOM 529 C CA . SER A 1 67 ? 17.383 -12.334 -17.280 1.00 58.41 67 SER A CA 1
ATOM 530 C C . SER A 1 67 ? 18.769 -11.670 -17.248 1.00 58.41 67 SER A C 1
ATOM 532 O O . SER A 1 67 ? 19.419 -11.665 -16.207 1.00 58.41 67 SER A O 1
ATOM 534 N N . LYS A 1 68 ? 19.238 -11.129 -18.383 1.00 55.25 68 LYS A N 1
ATOM 535 C CA . LYS A 1 68 ? 20.555 -10.498 -18.548 1.00 55.25 68 LYS A CA 1
ATOM 536 C C . LYS A 1 68 ? 20.536 -8.962 -18.574 1.00 55.25 68 LYS A C 1
ATOM 538 O O . LYS A 1 68 ? 21.608 -8.363 -18.549 1.00 55.25 68 LYS A O 1
ATOM 543 N N . LYS A 1 69 ? 19.367 -8.305 -18.612 1.00 53.25 69 LYS A N 1
ATOM 544 C CA . LYS A 1 69 ? 19.236 -6.831 -18.671 1.00 53.25 69 LYS A CA 1
ATOM 545 C C . LYS A 1 69 ? 18.536 -6.270 -17.434 1.00 53.25 69 LYS A C 1
ATOM 547 O O . LYS A 1 69 ? 17.495 -5.636 -17.521 1.00 53.25 69 LYS A O 1
ATOM 552 N N . GLN A 1 70 ? 19.148 -6.466 -16.272 1.00 54.53 70 GLN A N 1
ATOM 553 C CA . GLN A 1 70 ? 18.637 -5.976 -14.987 1.00 54.53 70 GLN A CA 1
ATOM 554 C C . GLN A 1 70 ? 18.999 -4.503 -14.697 1.00 54.53 70 GLN A C 1
ATOM 556 O O . GLN A 1 70 ? 18.893 -4.052 -13.561 1.00 54.53 70 GLN A O 1
ATOM 561 N N . ASN A 1 71 ? 19.463 -3.750 -15.703 1.00 63.44 71 ASN A N 1
ATOM 562 C CA . ASN A 1 71 ? 20.062 -2.431 -15.477 1.00 63.44 71 ASN A CA 1
ATOM 563 C C . ASN A 1 71 ? 19.055 -1.273 -15.536 1.00 63.44 71 ASN A C 1
ATOM 565 O O . ASN A 1 71 ? 19.349 -0.214 -14.991 1.00 63.44 71 ASN A O 1
ATOM 569 N N . ASP A 1 72 ? 17.888 -1.461 -16.163 1.00 80.88 72 ASP A N 1
ATOM 570 C CA . ASP A 1 72 ? 16.843 -0.434 -16.223 1.00 80.88 72 ASP A CA 1
ATOM 571 C C . ASP A 1 72 ? 15.461 -1.038 -15.910 1.00 80.88 72 ASP A C 1
ATOM 573 O O . ASP A 1 72 ? 14.907 -1.752 -16.756 1.00 80.88 72 ASP A O 1
ATOM 577 N N . PRO A 1 73 ? 14.896 -0.759 -14.717 1.00 83.19 73 PRO A N 1
ATOM 578 C CA . PRO A 1 73 ? 13.589 -1.263 -14.305 1.00 83.19 73 PRO A CA 1
ATOM 579 C C . PRO A 1 73 ? 12.440 -0.862 -15.233 1.00 83.19 73 PRO A C 1
ATOM 581 O O . PRO A 1 73 ? 11.415 -1.539 -15.242 1.00 83.19 73 PRO A O 1
ATOM 584 N N . LYS A 1 74 ? 12.609 0.180 -16.057 1.00 85.00 74 LYS A N 1
ATOM 585 C CA . LYS A 1 74 ? 11.590 0.619 -17.021 1.00 85.00 74 LYS A CA 1
ATOM 586 C C . LYS A 1 74 ? 11.264 -0.416 -18.091 1.00 85.00 74 LYS A C 1
ATOM 588 O O . LYS A 1 74 ? 10.189 -0.367 -18.679 1.00 85.00 74 LYS A O 1
ATOM 593 N N . ASN A 1 75 ? 12.170 -1.362 -18.330 1.00 85.50 75 ASN A N 1
ATOM 594 C CA . ASN A 1 75 ? 11.949 -2.457 -19.273 1.00 85.50 75 ASN A CA 1
ATOM 595 C C . ASN A 1 75 ? 11.228 -3.658 -18.644 1.00 85.50 75 ASN A C 1
ATOM 597 O O . ASN A 1 75 ? 10.974 -4.643 -19.340 1.00 85.50 75 ASN A O 1
ATOM 601 N N . ASN A 1 76 ? 10.936 -3.618 -17.342 1.00 89.50 76 ASN A N 1
ATOM 602 C CA . ASN A 1 76 ? 10.247 -4.708 -16.669 1.00 89.50 76 ASN A CA 1
ATOM 603 C C . ASN A 1 76 ? 8.769 -4.760 -17.064 1.00 89.50 76 ASN A C 1
ATOM 605 O O . ASN A 1 76 ? 8.130 -3.747 -17.332 1.00 89.50 76 ASN A O 1
ATOM 609 N N . GLN A 1 77 ? 8.213 -5.966 -17.039 1.00 91.25 77 GLN A N 1
ATOM 610 C CA . GLN A 1 77 ? 6.772 -6.171 -17.005 1.00 91.25 77 GLN A CA 1
ATOM 611 C C . GLN A 1 77 ? 6.321 -6.050 -15.552 1.00 91.25 77 GLN A C 1
ATOM 613 O O . GLN A 1 77 ? 6.705 -6.885 -14.731 1.00 91.25 77 GLN A O 1
ATOM 618 N N . SER A 1 78 ? 5.531 -5.021 -15.254 1.00 93.56 78 SER A N 1
ATOM 619 C CA . SER A 1 78 ? 5.019 -4.758 -13.910 1.00 93.56 78 SER A CA 1
ATOM 620 C C . SER A 1 78 ? 3.503 -4.905 -13.842 1.00 93.56 78 SER A C 1
ATOM 622 O O . SER A 1 78 ? 2.780 -4.525 -14.766 1.00 93.56 78 SER A O 1
ATOM 624 N N . SER A 1 79 ? 3.013 -5.421 -12.724 1.00 92.88 79 SER A N 1
ATOM 625 C CA . SER A 1 79 ? 1.593 -5.521 -12.412 1.00 92.88 79 SER A CA 1
ATOM 626 C C . SER A 1 79 ? 1.350 -5.368 -10.921 1.00 92.88 79 SER A C 1
ATOM 628 O O . SER A 1 79 ? 2.204 -5.734 -10.121 1.00 92.88 79 SER A O 1
ATOM 630 N N . ILE A 1 80 ? 0.164 -4.900 -10.565 1.00 91.62 80 ILE A N 1
ATOM 631 C CA . ILE A 1 80 ? -0.302 -4.785 -9.182 1.00 91.62 80 ILE A CA 1
ATOM 63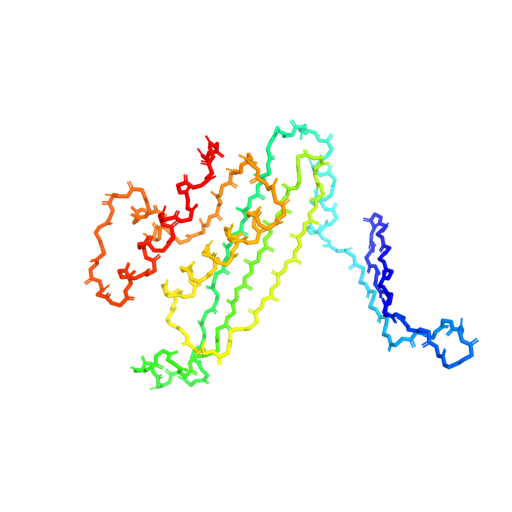2 C C . ILE A 1 80 ? -1.539 -5.662 -8.984 1.00 91.62 80 ILE A C 1
ATOM 634 O O . ILE A 1 80 ? -2.313 -5.873 -9.928 1.00 91.62 80 ILE A O 1
ATOM 638 N N . GLY A 1 81 ? -1.708 -6.188 -7.778 1.00 87.94 81 GLY A N 1
ATOM 639 C CA . GLY A 1 81 ? -2.821 -7.031 -7.364 1.00 87.94 81 GLY A CA 1
ATOM 640 C C . GLY A 1 81 ? -3.456 -6.512 -6.080 1.00 87.94 81 GLY A C 1
ATOM 641 O O . GLY A 1 81 ? -2.761 -6.146 -5.139 1.00 87.94 81 GLY A O 1
ATOM 642 N N . ILE A 1 82 ? -4.788 -6.524 -6.049 1.00 85.25 82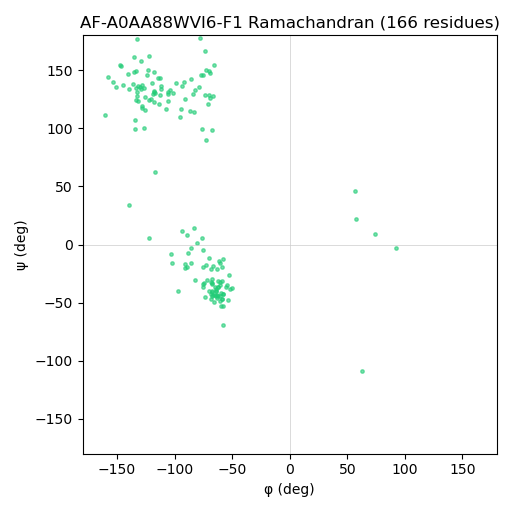 ILE A N 1
ATOM 643 C CA . ILE A 1 82 ? -5.610 -5.968 -4.975 1.00 85.25 82 ILE A CA 1
ATOM 644 C C . ILE A 1 82 ? -6.621 -7.001 -4.513 1.00 85.25 82 ILE A C 1
ATOM 646 O O . ILE A 1 82 ? -7.343 -7.587 -5.330 1.00 85.25 82 ILE A O 1
ATOM 650 N N . VAL A 1 83 ? -6.741 -7.142 -3.197 1.00 88.12 83 VAL A N 1
ATOM 651 C CA . VAL A 1 83 ? -7.814 -7.892 -2.548 1.00 88.12 83 VAL A CA 1
ATOM 652 C C . VAL A 1 83 ? -8.467 -7.016 -1.491 1.00 88.12 83 VAL A C 1
ATOM 654 O O . VAL A 1 83 ? -7.825 -6.672 -0.504 1.00 88.12 83 VAL A O 1
ATOM 657 N N . PHE A 1 84 ? -9.752 -6.712 -1.653 1.00 88.06 84 PHE A N 1
ATOM 658 C CA . PHE A 1 84 ? -10.572 -6.191 -0.560 1.00 88.06 84 PHE A CA 1
ATOM 659 C C . PHE A 1 84 ? -11.446 -7.299 0.007 1.00 88.06 84 PHE A C 1
ATOM 661 O O . PHE A 1 84 ? -12.164 -7.965 -0.740 1.00 88.06 84 PHE A O 1
ATOM 668 N N . VAL A 1 85 ? -11.434 -7.462 1.325 1.00 88.19 85 VAL A N 1
ATOM 669 C CA . VAL A 1 85 ? -12.370 -8.323 2.048 1.00 88.19 85 VAL A CA 1
ATOM 670 C C . VAL A 1 85 ? -13.342 -7.429 2.798 1.00 88.19 85 VAL A C 1
ATOM 672 O O . VAL A 1 85 ? -12.959 -6.662 3.681 1.00 88.19 85 VAL A O 1
ATOM 675 N N . ARG A 1 86 ? -14.616 -7.524 2.427 1.00 86.44 86 ARG A N 1
ATOM 676 C CA . ARG A 1 86 ? -15.703 -6.805 3.085 1.00 86.44 86 ARG A CA 1
ATOM 677 C C . ARG A 1 86 ? -15.906 -7.286 4.526 1.00 86.44 86 ARG A C 1
ATOM 679 O O . ARG A 1 86 ? -15.664 -8.463 4.805 1.00 86.44 86 ARG A O 1
ATOM 686 N N . PRO A 1 87 ? -16.463 -6.441 5.410 1.00 85.75 87 PRO A N 1
ATOM 687 C CA . PRO A 1 87 ? -16.874 -6.830 6.762 1.00 85.75 87 PRO A CA 1
ATOM 688 C C . PRO A 1 87 ? -17.752 -8.096 6.812 1.00 85.75 87 PRO A C 1
ATOM 690 O O . PRO A 1 87 ? -17.607 -8.932 7.706 1.00 85.75 87 PRO A O 1
ATOM 693 N N . GLU A 1 88 ? -18.642 -8.255 5.828 1.00 82.81 88 GLU A N 1
ATOM 694 C CA . GLU A 1 88 ? -19.536 -9.406 5.657 1.00 82.81 88 GLU A CA 1
ATOM 695 C C . GLU A 1 88 ? -18.884 -10.638 4.998 1.00 82.81 88 GLU A C 1
ATOM 697 O O . GLU A 1 88 ? -19.562 -11.641 4.780 1.00 82.81 88 GLU A O 1
ATOM 702 N N . GLY A 1 89 ? -17.589 -10.574 4.673 1.00 78.69 89 GLY A N 1
ATOM 703 C CA . GLY A 1 89 ? -16.818 -11.655 4.047 1.00 78.69 89 GLY A CA 1
ATOM 704 C C . GLY A 1 89 ? -16.766 -11.610 2.518 1.00 78.69 89 GLY A C 1
ATOM 705 O O . GLY A 1 89 ? -16.088 -12.414 1.904 1.00 78.69 89 GLY A O 1
ATOM 706 N N . GLY A 1 90 ? -17.443 -10.671 1.854 1.00 81.25 90 GLY A N 1
ATOM 707 C CA . GLY A 1 90 ? -17.385 -10.573 0.392 1.00 81.25 90 GLY A CA 1
ATOM 708 C C . GLY A 1 90 ? -16.015 -10.117 -0.129 1.00 81.25 90 GLY A C 1
ATOM 709 O O . GLY A 1 90 ? -15.566 -9.026 0.212 1.00 81.25 90 GLY A O 1
ATOM 710 N N . ILE A 1 91 ? -15.404 -10.875 -1.039 1.00 83.62 91 ILE A N 1
ATOM 711 C CA . ILE A 1 91 ? -14.100 -10.536 -1.636 1.00 83.62 91 ILE A CA 1
ATOM 712 C C . ILE A 1 91 ? -14.272 -9.720 -2.929 1.00 83.62 91 ILE A C 1
ATOM 714 O O . ILE A 1 91 ? -15.150 -10.005 -3.747 1.00 83.62 91 ILE A O 1
ATOM 718 N N . ILE A 1 92 ? -13.421 -8.715 -3.134 1.00 82.25 92 ILE A N 1
ATOM 719 C CA . ILE A 1 92 ? -13.238 -7.991 -4.398 1.00 82.25 92 ILE A CA 1
ATOM 720 C C . ILE A 1 92 ? -11.781 -8.158 -4.827 1.00 82.25 92 ILE A C 1
ATOM 722 O O . ILE A 1 92 ? -10.876 -7.851 -4.056 1.00 82.25 92 ILE A O 1
ATOM 726 N N . LEU A 1 93 ? -11.566 -8.643 -6.051 1.00 85.19 93 LEU A N 1
ATOM 727 C CA . LEU A 1 93 ? -10.240 -8.892 -6.616 1.00 85.19 93 LEU A CA 1
ATOM 728 C C . LEU A 1 93 ? -10.027 -8.035 -7.857 1.00 85.19 93 LEU A C 1
ATOM 730 O O . LEU A 1 93 ? -10.836 -8.081 -8.787 1.00 85.19 93 LEU A O 1
ATOM 734 N N . HIS A 1 94 ? -8.907 -7.322 -7.894 1.00 81.44 94 HIS A N 1
ATOM 735 C CA . HIS A 1 94 ? -8.470 -6.581 -9.070 1.00 81.44 94 HIS A CA 1
ATOM 736 C C . HIS A 1 94 ? -6.986 -6.806 -9.330 1.00 81.44 94 HIS A C 1
ATOM 738 O O . HIS A 1 94 ? -6.201 -7.001 -8.410 1.00 81.44 94 HIS A O 1
ATOM 744 N N . SER A 1 95 ? -6.600 -6.780 -10.600 1.00 84.25 95 SER A N 1
ATOM 745 C CA . SER A 1 95 ? -5.200 -6.820 -11.007 1.00 84.25 95 SER A CA 1
ATOM 746 C C . SER A 1 95 ? -5.010 -5.959 -12.242 1.00 84.25 95 SER A C 1
ATOM 748 O O . SER A 1 95 ? -5.820 -6.041 -13.171 1.00 84.25 95 SER A O 1
ATOM 750 N N 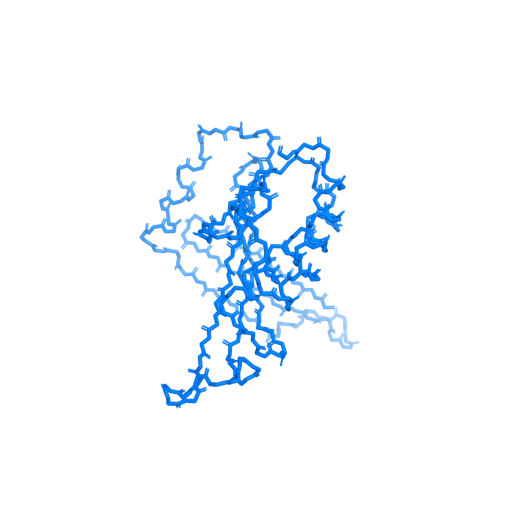. PHE A 1 96 ? -3.932 -5.186 -12.279 1.00 82.69 96 PHE A N 1
ATOM 751 C CA . PHE A 1 96 ? -3.649 -4.258 -13.368 1.00 82.69 96 PHE A CA 1
ATOM 752 C C . PHE A 1 96 ? -2.213 -4.433 -13.843 1.00 82.69 96 PHE A C 1
ATOM 754 O O . PHE A 1 96 ? -1.297 -4.539 -13.033 1.00 82.69 96 PHE A O 1
ATOM 761 N N . SER A 1 97 ? -2.001 -4.438 -15.158 1.00 89.44 97 SER A N 1
ATOM 762 C CA . SER A 1 97 ? -0.662 -4.269 -15.724 1.00 89.44 97 SER A CA 1
ATOM 763 C C . SER A 1 97 ? -0.330 -2.784 -15.783 1.00 89.44 97 SER A C 1
ATOM 765 O O . SER A 1 97 ? -1.144 -1.986 -16.252 1.00 89.44 97 SER A O 1
ATOM 767 N N . LEU A 1 98 ? 0.863 -2.415 -15.324 1.00 86.50 98 LEU A N 1
ATOM 768 C CA . LEU A 1 98 ? 1.344 -1.042 -15.425 1.00 86.50 98 LEU A CA 1
ATOM 769 C C . LEU A 1 98 ? 1.816 -0.760 -16.856 1.00 86.50 98 LEU A C 1
ATOM 771 O O . LEU A 1 98 ? 2.339 -1.641 -17.540 1.00 86.50 98 LEU A O 1
ATOM 775 N N . MET A 1 99 ? 1.619 0.479 -17.312 1.00 84.94 99 MET A N 1
ATOM 776 C CA . MET A 1 99 ? 2.069 0.915 -18.641 1.00 84.94 99 MET A CA 1
ATOM 777 C C . MET A 1 99 ? 3.593 1.064 -18.710 1.00 84.94 99 MET A C 1
ATOM 779 O O . MET A 1 99 ? 4.181 0.854 -19.768 1.00 84.94 99 MET A O 1
ATOM 783 N N . GLU A 1 100 ? 4.219 1.411 -17.585 1.00 85.00 100 GLU A N 1
ATOM 784 C CA . GLU A 1 100 ? 5.668 1.524 -17.444 1.00 85.00 100 GLU A CA 1
ATOM 785 C C . GLU A 1 100 ? 6.201 0.445 -16.499 1.00 85.00 100 GLU A C 1
ATOM 787 O O . GLU A 1 100 ? 5.563 0.091 -15.504 1.00 85.00 100 GLU A O 1
ATOM 792 N N . GLY A 1 101 ? 7.387 -0.077 -16.816 1.00 88.44 101 GLY A N 1
ATOM 793 C CA . GLY A 1 101 ? 8.103 -0.991 -15.938 1.00 88.44 101 GLY A CA 1
ATOM 794 C C . GLY A 1 101 ? 8.621 -0.287 -14.686 1.00 88.44 101 GLY A C 1
ATOM 795 O O . GLY A 1 101 ? 9.002 0.883 -14.709 1.00 88.44 101 GLY A O 1
ATOM 796 N N . CYS A 1 102 ? 8.673 -1.032 -13.588 1.00 90.19 102 CYS A N 1
ATOM 797 C CA . CYS A 1 102 ? 9.122 -0.556 -12.282 1.00 90.19 102 CYS A CA 1
ATOM 798 C C . CYS A 1 102 ? 10.067 -1.588 -11.665 1.00 90.19 102 CYS A C 1
ATOM 800 O O . CYS A 1 102 ? 10.056 -2.755 -12.050 1.00 90.19 102 CYS A O 1
ATOM 802 N N . SER A 1 103 ? 10.879 -1.209 -10.685 1.00 92.88 103 SER A N 1
ATOM 803 C CA . SER A 1 103 ? 11.558 -2.186 -9.823 1.00 92.88 103 SER A CA 1
ATOM 804 C C . SER A 1 103 ? 10.574 -2.818 -8.834 1.00 92.88 103 SER A C 1
ATOM 806 O O . SER A 1 103 ? 9.484 -2.290 -8.637 1.00 92.88 103 SER A O 1
ATOM 808 N N . ASN A 1 104 ? 10.967 -3.914 -8.172 1.00 92.19 104 ASN A N 1
ATOM 809 C CA . ASN A 1 104 ? 10.125 -4.566 -7.159 1.00 92.19 104 ASN A CA 1
ATOM 810 C C . ASN A 1 104 ? 9.663 -3.575 -6.081 1.00 92.19 104 ASN A C 1
ATOM 812 O O . ASN A 1 104 ? 8.482 -3.456 -5.812 1.00 92.19 104 ASN A O 1
ATOM 816 N N . ASN A 1 105 ? 10.573 -2.772 -5.527 1.00 94.25 105 ASN A N 1
ATOM 817 C CA . ASN A 1 105 ? 10.18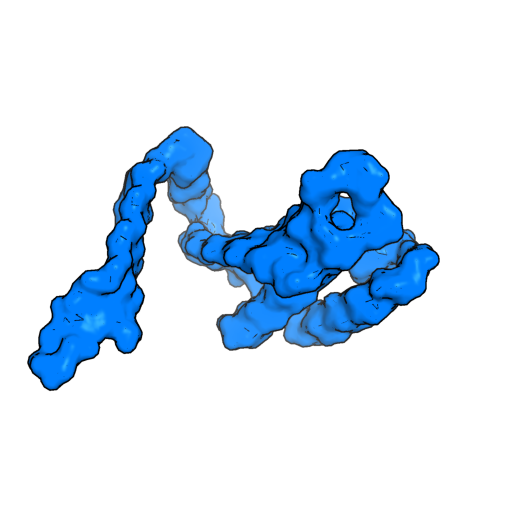8 -1.809 -4.494 1.00 94.25 105 ASN A CA 1
ATOM 818 C C . ASN A 1 105 ? 9.232 -0.730 -5.026 1.00 94.25 105 ASN A C 1
ATOM 820 O O . ASN A 1 105 ? 8.365 -0.280 -4.294 1.00 94.25 105 ASN A O 1
ATOM 824 N N . GLU A 1 106 ? 9.408 -0.287 -6.272 1.00 95.06 106 GLU A N 1
ATOM 825 C CA . GLU A 1 106 ? 8.533 0.724 -6.877 1.00 95.06 106 GLU A CA 1
ATOM 826 C C . GLU A 1 106 ? 7.137 0.162 -7.164 1.00 95.06 106 GLU A C 1
ATOM 828 O O . GLU A 1 106 ? 6.161 0.851 -6.895 1.00 95.06 106 GLU A O 1
ATOM 833 N N . VAL A 1 107 ? 7.023 -1.084 -7.646 1.00 95.00 107 VAL A N 1
ATOM 834 C CA . VAL A 1 107 ? 5.708 -1.694 -7.913 1.00 95.00 107 VAL A CA 1
ATOM 835 C C . VAL A 1 107 ? 4.925 -1.957 -6.625 1.00 95.00 107 VAL A C 1
ATOM 837 O O . VAL A 1 107 ? 3.716 -1.774 -6.620 1.00 95.00 107 VAL A O 1
ATOM 840 N N . GLU A 1 108 ? 5.598 -2.279 -5.519 1.00 95.69 108 GLU A N 1
ATOM 841 C CA . GLU A 1 108 ? 4.969 -2.412 -4.194 1.00 95.69 108 GLU A CA 1
ATOM 842 C C . GLU A 1 108 ? 4.398 -1.080 -3.693 1.00 95.69 108 GLU A C 1
ATOM 844 O O . GLU A 1 108 ? 3.304 -1.013 -3.132 1.00 95.69 108 GLU A O 1
ATOM 849 N N . TYR A 1 109 ? 5.128 0.014 -3.928 1.00 96.50 109 TYR A N 1
ATOM 850 C CA . TYR A 1 109 ? 4.628 1.352 -3.631 1.00 96.50 109 TYR A CA 1
ATOM 851 C C . TYR A 1 109 ? 3.473 1.749 -4.557 1.00 96.50 109 TYR A C 1
ATOM 853 O O . TYR A 1 109 ? 2.498 2.327 -4.081 1.00 96.50 109 TYR A O 1
ATOM 861 N N . GLU A 1 110 ? 3.560 1.460 -5.858 1.00 95.31 110 GLU A N 1
ATOM 862 C CA . GLU A 1 110 ? 2.456 1.723 -6.791 1.00 95.31 110 GLU A CA 1
ATOM 863 C C . GLU A 1 110 ? 1.202 0.924 -6.441 1.00 95.31 110 GLU A C 1
ATOM 865 O O . GLU A 1 110 ? 0.104 1.471 -6.557 1.00 95.31 110 GLU A O 1
ATOM 870 N N . ALA A 1 111 ? 1.371 -0.314 -5.968 1.00 94.62 111 ALA A N 1
ATOM 871 C CA . ALA A 1 111 ? 0.300 -1.138 -5.430 1.00 94.62 111 ALA A CA 1
ATOM 872 C C . ALA A 1 111 ? -0.363 -0.403 -4.255 1.00 94.62 111 ALA A C 1
ATOM 874 O O . ALA A 1 111 ? -1.433 0.174 -4.416 1.00 94.62 111 ALA A O 1
ATOM 875 N N . ILE A 1 112 ? 0.299 -0.224 -3.106 1.00 95.69 112 ILE A N 1
ATOM 876 C CA . ILE A 1 112 ? -0.374 0.412 -1.955 1.00 95.69 112 ILE A CA 1
ATOM 877 C C . ILE A 1 112 ? -0.971 1.801 -2.278 1.00 95.69 112 ILE A C 1
ATOM 879 O O . ILE A 1 112 ? -2.058 2.134 -1.810 1.00 95.69 112 ILE A O 1
ATOM 883 N N . ILE A 1 113 ? -0.320 2.615 -3.115 1.00 96.00 113 ILE A N 1
ATOM 884 C CA . ILE A 1 113 ? -0.826 3.942 -3.504 1.00 96.00 113 ILE A CA 1
ATOM 885 C C . ILE A 1 113 ? -2.101 3.846 -4.346 1.00 96.00 113 ILE A C 1
ATOM 887 O O . ILE A 1 113 ? -3.013 4.658 -4.166 1.00 96.00 113 ILE A O 1
ATOM 891 N N . THR A 1 114 ? -2.152 2.927 -5.307 1.00 92.69 114 THR A N 1
ATOM 892 C CA . THR A 1 114 ? -3.325 2.740 -6.168 1.00 92.69 114 THR A CA 1
ATOM 893 C C . THR A 1 114 ? -4.495 2.208 -5.348 1.00 92.69 114 THR A C 1
ATOM 895 O O . THR A 1 114 ? -5.595 2.759 -5.401 1.00 92.69 114 THR A O 1
ATOM 898 N N . GLU A 1 115 ? -4.216 1.240 -4.491 1.00 92.06 115 GLU A N 1
ATOM 899 C CA . GLU A 1 115 ? -5.160 0.563 -3.616 1.00 92.06 115 GLU A CA 1
ATOM 900 C C . GLU A 1 115 ? -5.790 1.528 -2.601 1.00 92.06 115 GLU A C 1
ATOM 902 O O . GLU A 1 115 ? -7.011 1.550 -2.415 1.00 92.06 115 GLU A O 1
ATOM 907 N N . LEU A 1 116 ? -4.979 2.400 -1.995 1.00 93.88 116 LEU A N 1
ATOM 908 C CA . LEU A 1 116 ? -5.459 3.442 -1.088 1.00 93.88 116 LEU A CA 1
ATOM 909 C C . LEU A 1 116 ? -6.358 4.462 -1.799 1.00 93.88 116 LEU A C 1
ATOM 911 O O . LEU A 1 116 ? -7.375 4.876 -1.248 1.00 93.88 116 LEU A O 1
ATOM 915 N N . LYS A 1 117 ? -6.025 4.869 -3.030 1.00 93.44 117 LYS A N 1
ATOM 916 C CA . LYS A 1 117 ? -6.891 5.789 -3.789 1.00 93.44 117 LYS A CA 1
ATOM 917 C C . LYS A 1 117 ? -8.233 5.158 -4.112 1.00 93.44 117 LYS A C 1
ATOM 919 O O . LYS A 1 117 ? -9.251 5.822 -3.954 1.00 93.44 117 LYS A O 1
ATOM 924 N N . LEU A 1 118 ? -8.227 3.897 -4.539 1.00 89.44 118 LEU A N 1
ATOM 925 C CA . LEU A 1 118 ? -9.457 3.158 -4.803 1.00 89.44 118 LEU A CA 1
ATOM 926 C C . LEU A 1 118 ? -10.306 3.067 -3.534 1.00 89.44 118 LEU A C 1
ATOM 928 O O . LEU A 1 118 ? -11.504 3.316 -3.597 1.00 89.44 118 LEU A O 1
ATOM 932 N N . SER A 1 119 ? -9.683 2.810 -2.379 1.00 90.31 119 SER A N 1
ATOM 933 C CA . SER A 1 119 ? -10.366 2.782 -1.077 1.00 90.31 119 SER A CA 1
ATOM 934 C C . SER A 1 119 ? -11.067 4.107 -0.752 1.00 90.31 119 SER A C 1
ATOM 936 O O . SER A 1 119 ? -12.211 4.098 -0.302 1.00 90.31 119 SER A O 1
ATOM 938 N N . LEU A 1 120 ? -10.419 5.246 -1.029 1.00 89.38 120 LEU A N 1
ATOM 939 C CA . LEU A 1 120 ? -11.043 6.567 -0.878 1.00 89.38 120 LEU A CA 1
ATOM 940 C C . LEU A 1 120 ? -12.180 6.786 -1.886 1.00 89.38 120 LEU A C 1
ATOM 942 O O . LEU A 1 120 ? -13.227 7.316 -1.522 1.00 89.38 120 LEU A O 1
ATOM 946 N N . GLU A 1 121 ? -12.002 6.363 -3.140 1.00 88.12 121 GLU A N 1
ATOM 947 C CA . GLU A 1 121 ? -13.016 6.497 -4.195 1.00 88.12 121 GLU A CA 1
ATOM 948 C C . GLU A 1 121 ? -14.297 5.723 -3.860 1.00 88.12 121 GLU A C 1
ATOM 950 O O . GLU A 1 121 ? -15.402 6.209 -4.105 1.00 88.12 121 GLU A O 1
ATOM 955 N N . VAL A 1 122 ? -14.163 4.556 -3.225 1.00 84.94 122 VAL A N 1
ATOM 956 C CA . VAL A 1 122 ? -15.305 3.759 -2.757 1.00 84.94 122 VAL A CA 1
ATOM 957 C C . VAL A 1 122 ? -15.760 4.102 -1.331 1.00 84.94 122 VAL A C 1
ATOM 959 O O . VAL A 1 122 ? -16.641 3.426 -0.805 1.00 84.94 122 VAL A O 1
ATOM 962 N N . SER A 1 123 ? -15.213 5.165 -0.724 1.00 86.62 123 SER A N 1
ATOM 963 C CA . SER A 1 123 ? -15.577 5.663 0.616 1.00 86.62 123 SER A CA 1
ATOM 964 C C . SER A 1 123 ? -15.433 4.614 1.734 1.00 86.62 123 SER A C 1
ATOM 966 O O . SER A 1 123 ? -16.335 4.425 2.552 1.00 86.62 123 SER A O 1
ATOM 968 N N . ILE A 1 124 ? -14.309 3.890 1.750 1.00 86.75 124 ILE A N 1
ATOM 969 C CA . ILE A 1 124 ? -13.950 2.984 2.849 1.00 86.75 124 ILE A CA 1
ATOM 970 C C . ILE A 1 124 ? -13.213 3.771 3.940 1.00 86.75 124 ILE A C 1
ATOM 972 O O . ILE A 1 124 ? -12.089 4.222 3.731 1.00 86.75 124 ILE A O 1
ATOM 976 N N . ASP A 1 125 ? -13.824 3.865 5.125 1.00 80.56 125 ASP A N 1
ATOM 977 C CA . ASP A 1 125 ? -13.297 4.658 6.250 1.00 80.56 125 ASP A CA 1
ATOM 978 C C . ASP A 1 125 ? -12.612 3.825 7.356 1.00 80.56 125 ASP A C 1
ATOM 980 O O . ASP A 1 125 ? -11.939 4.386 8.221 1.00 80.56 125 ASP A O 1
ATOM 984 N N . ASP A 1 126 ? -12.829 2.504 7.379 1.00 89.19 126 ASP A N 1
ATOM 985 C CA . ASP A 1 126 ? -12.316 1.560 8.388 1.00 89.19 126 ASP A CA 1
ATOM 986 C C . ASP A 1 126 ? -11.590 0.422 7.663 1.00 89.19 126 ASP A C 1
ATOM 988 O O . ASP A 1 126 ? -12.236 -0.458 7.081 1.00 89.19 126 ASP A O 1
ATOM 992 N N . LEU A 1 127 ? -10.257 0.508 7.625 1.00 90.19 127 LEU A N 1
ATOM 993 C CA . LEU A 1 127 ? -9.404 -0.293 6.753 1.00 90.19 127 LEU A CA 1
ATOM 994 C C . LEU A 1 127 ? -8.232 -0.894 7.529 1.00 90.19 127 LEU A C 1
ATOM 996 O O . LEU A 1 127 ? -7.465 -0.174 8.157 1.00 90.19 127 LEU A O 1
ATOM 1000 N N . THR A 1 128 ? -8.038 -2.206 7.418 1.00 92.50 128 THR A N 1
ATOM 1001 C CA . THR A 1 128 ? -6.808 -2.880 7.849 1.00 92.50 128 THR A CA 1
ATOM 1002 C C . THR A 1 128 ? -5.987 -3.273 6.627 1.00 92.50 128 THR A C 1
ATOM 1004 O O . THR A 1 128 ? -6.472 -3.983 5.748 1.00 92.50 128 THR A O 1
ATOM 1007 N N . ILE A 1 129 ? -4.738 -2.812 6.563 1.00 92.12 129 ILE A N 1
ATOM 1008 C CA . ILE A 1 129 ? -3.874 -2.970 5.387 1.00 92.12 129 ILE A CA 1
ATOM 1009 C C . ILE A 1 129 ? -2.831 -4.065 5.612 1.00 92.12 129 ILE A C 1
ATOM 1011 O O . ILE A 1 129 ? -2.125 -4.077 6.622 1.00 92.12 129 ILE A O 1
ATOM 1015 N N . TYR A 1 130 ? -2.682 -4.939 4.621 1.00 92.56 130 TYR A N 1
ATOM 1016 C CA . TYR A 1 130 ? -1.736 -6.044 4.597 1.00 92.56 130 TYR A CA 1
ATOM 1017 C C . TYR A 1 130 ? -0.882 -5.994 3.327 1.00 92.56 130 TYR A C 1
ATOM 1019 O O . TYR A 1 130 ? -1.401 -5.844 2.225 1.00 92.56 130 TYR A O 1
ATOM 1027 N N . GLY A 1 131 ? 0.423 -6.184 3.491 1.00 90.62 131 GLY A N 1
ATOM 1028 C CA . GLY A 1 131 ? 1.380 -6.382 2.404 1.00 90.62 131 GLY A CA 1
ATOM 1029 C C . GLY A 1 131 ? 2.495 -7.311 2.872 1.00 90.62 131 GLY A C 1
ATOM 1030 O O . GLY A 1 131 ? 2.746 -7.422 4.078 1.00 90.62 131 GLY A O 1
ATOM 1031 N N . ASP A 1 132 ? 3.142 -8.003 1.944 1.00 90.00 132 ASP A N 1
ATOM 1032 C CA . ASP A 1 132 ? 4.233 -8.946 2.217 1.00 90.00 132 ASP A CA 1
ATOM 1033 C C . ASP A 1 132 ? 5.625 -8.281 2.184 1.00 90.00 132 ASP A C 1
ATOM 1035 O O . ASP A 1 132 ? 6.585 -8.800 2.763 1.00 90.00 132 ASP A O 1
ATOM 1039 N N . SER A 1 133 ? 5.731 -7.087 1.596 1.00 93.62 133 SER A N 1
ATOM 1040 C CA . SER A 1 133 ? 6.958 -6.291 1.557 1.00 93.62 133 SER A CA 1
ATOM 1041 C C . SER A 1 133 ? 7.309 -5.659 2.911 1.00 93.62 133 SER A C 1
ATOM 1043 O O . SER A 1 133 ? 6.967 -4.512 3.213 1.00 93.62 133 SER A O 1
ATOM 1045 N N . GLU A 1 134 ? 8.077 -6.385 3.731 1.00 94.00 134 GLU A N 1
ATOM 1046 C CA . GLU A 1 134 ? 8.575 -5.907 5.034 1.00 94.00 134 GLU A CA 1
ATOM 1047 C C . GLU A 1 134 ? 9.280 -4.543 4.932 1.00 94.00 134 GLU A C 1
ATOM 1049 O O . GLU A 1 134 ? 9.111 -3.686 5.801 1.00 94.00 134 GLU A O 1
ATOM 1054 N N . LEU A 1 135 ? 10.048 -4.320 3.857 1.00 94.50 135 LEU A N 1
ATOM 1055 C CA . LEU A 1 135 ? 10.728 -3.050 3.605 1.00 94.50 135 LEU A CA 1
ATOM 1056 C C . LEU A 1 135 ? 9.732 -1.890 3.536 1.00 94.50 135 LEU A C 1
ATOM 1058 O O . LEU A 1 135 ? 9.921 -0.896 4.235 1.00 94.50 135 LEU A O 1
ATOM 1062 N N . LEU A 1 136 ? 8.703 -2.012 2.696 1.00 95.56 136 LEU A N 1
ATOM 1063 C CA . LEU A 1 136 ? 7.7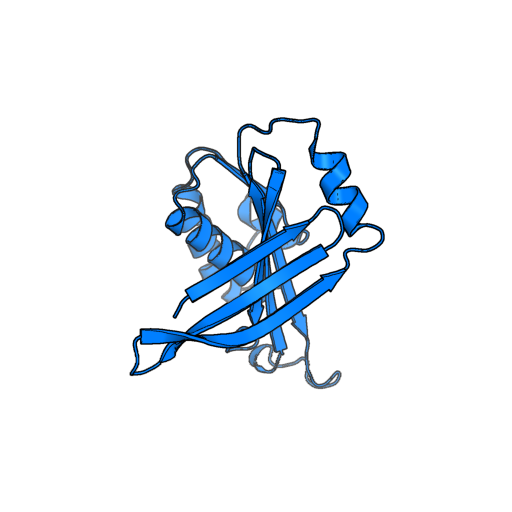01 -0.969 2.505 1.00 95.56 136 LEU A CA 1
ATOM 1064 C C . LEU A 1 136 ? 6.930 -0.732 3.805 1.00 95.56 136 LEU A C 1
ATOM 1066 O O . LEU A 1 136 ? 6.805 0.413 4.236 1.00 95.56 136 LEU A O 1
ATOM 1070 N N . ILE A 1 137 ? 6.495 -1.800 4.481 1.00 94.19 137 ILE A N 1
ATOM 1071 C CA . ILE A 1 137 ? 5.761 -1.692 5.748 1.00 94.19 137 ILE A CA 1
ATOM 1072 C C . ILE A 1 137 ? 6.591 -0.956 6.806 1.00 94.19 137 ILE A C 1
ATOM 1074 O O . ILE A 1 137 ? 6.097 -0.030 7.450 1.00 94.19 137 ILE A O 1
ATOM 1078 N N . LYS A 1 138 ? 7.870 -1.311 6.971 1.00 95.56 138 LYS A N 1
ATOM 1079 C CA . LYS A 1 138 ? 8.762 -0.641 7.930 1.00 95.56 138 LYS A CA 1
ATOM 1080 C C . LYS A 1 138 ? 9.088 0.795 7.540 1.00 95.56 138 LYS A C 1
ATOM 1082 O O . LYS A 1 138 ? 9.275 1.632 8.419 1.00 95.56 138 LYS A O 1
ATOM 1087 N N . GLN A 1 139 ? 9.161 1.097 6.246 1.00 96.62 139 GLN A N 1
ATOM 1088 C CA . GLN A 1 139 ? 9.335 2.467 5.774 1.00 96.62 139 GLN A CA 1
ATOM 1089 C C . GLN A 1 139 ? 8.116 3.322 6.117 1.00 96.62 139 GLN A C 1
ATOM 1091 O O . GLN A 1 139 ? 8.289 4.365 6.737 1.00 96.62 139 GLN A O 1
ATOM 1096 N N . LEU A 1 140 ? 6.897 2.861 5.818 1.00 94.69 140 LEU A N 1
ATOM 1097 C CA . LEU A 1 140 ? 5.658 3.585 6.137 1.00 94.69 140 LEU A CA 1
ATOM 1098 C C . LEU A 1 140 ? 5.443 3.783 7.643 1.00 94.69 140 LEU A C 1
ATOM 1100 O O . LEU A 1 140 ? 4.914 4.809 8.052 1.00 94.69 140 LEU A O 1
ATOM 1104 N N . LYS A 1 141 ? 5.912 2.851 8.481 1.00 93.50 141 LYS A N 1
ATOM 1105 C CA . LYS A 1 141 ? 5.918 3.012 9.947 1.00 93.50 141 LYS A CA 1
ATOM 1106 C C . LYS A 1 141 ? 7.008 3.956 10.473 1.00 93.50 141 LYS A C 1
ATOM 1108 O O . LYS A 1 141 ? 7.076 4.196 11.675 1.00 93.50 141 LYS A O 1
ATOM 1113 N N . GLY A 1 142 ? 7.887 4.461 9.608 1.00 94.56 142 GLY A N 1
ATOM 1114 C CA . GLY A 1 142 ? 9.026 5.298 9.991 1.00 94.56 142 GLY A CA 1
ATOM 1115 C C . GLY A 1 142 ? 10.172 4.536 10.667 1.00 94.56 142 GLY A C 1
ATOM 1116 O O . GLY A 1 142 ? 11.111 5.154 11.162 1.00 94.56 142 GLY A O 1
ATOM 1117 N N . GLU A 1 143 ? 10.130 3.202 10.685 1.00 97.06 143 GLU A N 1
ATOM 1118 C CA . GLU A 1 143 ? 11.176 2.362 11.275 1.00 97.06 143 GLU A CA 1
ATOM 1119 C C . GLU A 1 143 ? 12.417 2.313 10.374 1.00 97.06 143 GLU A C 1
ATOM 1121 O O . GLU A 1 143 ? 13.550 2.293 10.862 1.00 97.06 143 GLU A O 1
ATOM 1126 N N . TYR A 1 144 ? 12.214 2.305 9.051 1.00 97.19 144 TYR A N 1
ATOM 1127 C CA . TYR A 1 144 ? 13.277 2.264 8.045 1.00 97.19 144 TYR A CA 1
ATOM 1128 C C . TYR A 1 144 ? 13.369 3.563 7.245 1.00 97.19 144 TYR A C 1
ATOM 1130 O O . TYR A 1 144 ? 12.379 4.097 6.756 1.00 97.19 144 TYR A O 1
ATOM 1138 N N . GLN A 1 145 ? 14.600 4.036 7.039 1.00 95.50 145 GLN A N 1
ATOM 1139 C CA . GLN A 1 145 ? 14.872 5.220 6.224 1.00 95.50 145 GLN A CA 1
ATOM 1140 C C . GLN A 1 145 ? 14.737 4.927 4.723 1.00 95.50 145 GLN A C 1
ATOM 1142 O O . GLN A 1 145 ? 15.140 3.865 4.229 1.00 95.50 145 GLN A O 1
ATOM 1147 N N . ILE A 1 146 ? 14.261 5.920 3.971 1.00 96.31 146 ILE A N 1
ATOM 1148 C CA . ILE A 1 146 ? 14.262 5.892 2.507 1.00 96.31 146 ILE A CA 1
ATOM 1149 C C . ILE A 1 146 ? 15.679 6.183 2.000 1.00 96.31 146 ILE A C 1
ATOM 1151 O O . ILE A 1 146 ? 16.117 7.327 1.941 1.00 96.31 146 ILE A O 1
ATOM 1155 N N . ARG A 1 147 ? 16.423 5.132 1.637 1.00 93.50 147 ARG A N 1
ATOM 1156 C CA . ARG A 1 147 ? 17.809 5.268 1.142 1.00 93.50 147 ARG A CA 1
ATOM 1157 C C . ARG A 1 147 ? 17.906 5.630 -0.335 1.00 93.50 147 ARG A C 1
ATOM 1159 O O . ARG A 1 147 ? 18.892 6.224 -0.756 1.00 93.50 147 ARG A O 1
ATOM 1166 N N . LYS A 1 148 ? 16.931 5.198 -1.132 1.00 93.50 148 LYS A N 1
ATOM 1167 C CA . LYS A 1 148 ? 16.914 5.413 -2.578 1.00 93.50 148 LYS A CA 1
ATOM 1168 C C . LYS A 1 148 ? 16.099 6.676 -2.883 1.00 93.50 148 LYS A C 1
ATOM 1170 O O . LYS A 1 148 ? 14.899 6.656 -2.617 1.00 93.50 148 LYS A O 1
ATOM 1175 N N . PRO A 1 149 ? 16.694 7.745 -3.446 1.00 94.06 149 PRO A N 1
ATOM 1176 C CA . PRO A 1 149 ? 15.985 9.008 -3.674 1.00 94.06 149 PRO A CA 1
ATOM 1177 C C . PRO A 1 149 ? 14.743 8.879 -4.561 1.00 94.06 149 PRO A C 1
ATOM 1179 O O . PRO A 1 149 ? 13.765 9.582 -4.341 1.00 94.06 149 PRO A O 1
ATOM 1182 N N . ASN A 1 150 ? 14.738 7.947 -5.520 1.00 93.31 150 ASN A N 1
ATOM 1183 C CA . ASN A 1 150 ? 13.577 7.688 -6.378 1.00 93.31 150 ASN A CA 1
ATOM 1184 C C . ASN A 1 150 ? 12.370 7.105 -5.623 1.00 93.31 150 ASN A C 1
ATOM 1186 O O . ASN A 1 150 ? 11.265 7.187 -6.140 1.00 93.31 150 ASN A O 1
ATOM 1190 N N . LEU A 1 151 ? 12.553 6.547 -4.419 1.00 95.94 151 LEU A N 1
ATOM 1191 C CA . LEU A 1 151 ? 11.451 6.055 -3.582 1.00 95.94 151 LEU A CA 1
ATOM 1192 C C . LEU A 1 151 ? 10.824 7.150 -2.709 1.00 95.94 151 LEU A C 1
ATOM 1194 O O . LEU A 1 151 ? 9.723 6.959 -2.201 1.00 95.94 151 LEU A O 1
ATOM 1198 N N . LEU A 1 152 ? 11.494 8.294 -2.530 1.00 96.69 152 LEU A N 1
ATOM 1199 C CA . LEU A 1 152 ? 10.989 9.372 -1.677 1.00 96.69 152 LEU A CA 1
ATOM 1200 C C . LEU A 1 152 ? 9.625 9.918 -2.151 1.00 96.69 152 LEU A C 1
ATOM 1202 O O . LEU A 1 152 ? 8.728 10.002 -1.315 1.00 96.69 152 LEU A O 1
ATOM 1206 N N . PRO A 1 153 ? 9.395 10.173 -3.458 1.00 97.56 153 PRO A N 1
ATOM 1207 C CA . PRO A 1 153 ? 8.087 10.626 -3.935 1.00 97.56 153 PRO A CA 1
ATOM 1208 C C . PRO A 1 153 ? 6.958 9.623 -3.661 1.00 97.56 153 PRO A C 1
ATOM 1210 O O . PRO A 1 153 ? 5.829 10.017 -3.376 1.00 97.56 153 PRO A O 1
ATOM 1213 N N . TYR A 1 154 ? 7.255 8.323 -3.724 1.00 97.19 154 TYR A N 1
ATOM 1214 C CA . TYR A 1 154 ? 6.285 7.273 -3.414 1.00 97.19 154 TYR A CA 1
ATOM 1215 C C . TYR A 1 154 ? 5.934 7.251 -1.930 1.00 97.19 154 TYR A C 1
ATOM 1217 O O . TYR A 1 154 ? 4.759 7.224 -1.573 1.00 97.19 154 TYR A O 1
ATOM 1225 N N . TYR A 1 155 ? 6.952 7.316 -1.072 1.00 97.75 155 TYR A N 1
ATOM 1226 C CA . TYR A 1 155 ? 6.780 7.378 0.374 1.00 97.75 155 TYR A CA 1
ATOM 1227 C C . TYR A 1 155 ? 5.946 8.593 0.804 1.00 97.75 155 TYR A C 1
ATOM 1229 O O . TYR A 1 155 ? 5.008 8.454 1.590 1.00 97.75 155 TYR A O 1
ATOM 1237 N N . GLU A 1 156 ? 6.252 9.777 0.269 1.00 97.56 156 GLU A N 1
ATOM 1238 C CA . GLU A 1 156 ? 5.505 11.006 0.560 1.00 97.56 156 GLU A CA 1
ATOM 1239 C C . GLU A 1 156 ? 4.051 10.895 0.097 1.00 97.56 156 GLU A C 1
ATOM 1241 O O . GLU A 1 156 ? 3.130 11.219 0.847 1.00 97.56 156 GLU A O 1
ATOM 1246 N N . ARG A 1 157 ? 3.830 10.368 -1.113 1.00 98.25 157 ARG A N 1
ATOM 1247 C CA . ARG A 1 157 ? 2.489 10.167 -1.667 1.00 98.25 157 ARG A CA 1
ATOM 1248 C C . ARG A 1 157 ? 1.671 9.159 -0.864 1.00 98.25 157 ARG A C 1
ATOM 1250 O O . ARG A 1 157 ? 0.503 9.422 -0.597 1.00 98.25 157 ARG A O 1
ATOM 1257 N N . ALA A 1 158 ? 2.264 8.032 -0.475 1.00 97.06 158 ALA A N 1
ATOM 1258 C CA . ALA A 1 158 ? 1.594 7.020 0.333 1.00 97.06 158 ALA A CA 1
ATOM 1259 C C . ALA A 1 158 ? 1.162 7.599 1.689 1.00 97.06 158 ALA A C 1
ATOM 1261 O O . ALA A 1 158 ? -0.008 7.499 2.043 1.00 97.06 158 ALA A O 1
ATOM 1262 N N . ASN A 1 159 ? 2.060 8.293 2.398 1.00 96.31 159 ASN A N 1
ATOM 1263 C CA . ASN A 1 159 ? 1.731 8.931 3.678 1.00 96.31 159 ASN A CA 1
ATOM 1264 C C . ASN A 1 159 ? 0.691 10.047 3.545 1.00 96.31 159 ASN A C 1
ATOM 1266 O O . ASN A 1 159 ? -0.191 10.164 4.394 1.00 96.31 159 ASN A O 1
ATOM 1270 N N . TYR A 1 160 ? 0.758 10.840 2.472 1.00 97.00 160 TYR A N 1
ATOM 1271 C CA . TYR A 1 160 ? -0.252 11.856 2.183 1.00 97.00 160 TYR A CA 1
ATOM 1272 C C . TYR A 1 160 ? -1.650 11.242 2.050 1.00 97.00 160 TYR A C 1
ATOM 1274 O O . TYR A 1 160 ? -2.612 11.788 2.584 1.00 97.00 160 TYR A O 1
ATOM 1282 N N . ILE A 1 161 ? -1.770 10.099 1.368 1.00 95.69 161 ILE A N 1
ATOM 1283 C CA . ILE A 1 161 ? -3.054 9.416 1.193 1.00 95.69 161 ILE A CA 1
ATOM 1284 C C . ILE A 1 161 ? -3.492 8.745 2.502 1.00 95.69 161 ILE A C 1
ATOM 1286 O O . ILE A 1 161 ? -4.638 8.929 2.905 1.00 95.69 161 ILE A O 1
ATOM 1290 N N . LEU A 1 162 ? -2.584 8.045 3.194 1.00 93.94 162 LEU A N 1
ATOM 1291 C CA . LEU A 1 162 ? -2.844 7.390 4.484 1.00 93.94 162 LEU A CA 1
ATOM 1292 C C . LEU A 1 162 ? -3.410 8.355 5.533 1.00 93.94 162 LEU A C 1
ATOM 1294 O O . LEU A 1 162 ? -4.287 7.971 6.299 1.00 93.94 162 LEU A O 1
ATOM 1298 N N . ALA A 1 163 ? -2.983 9.621 5.524 1.00 93.19 163 ALA A N 1
ATOM 1299 C CA . ALA A 1 163 ? -3.501 10.652 6.423 1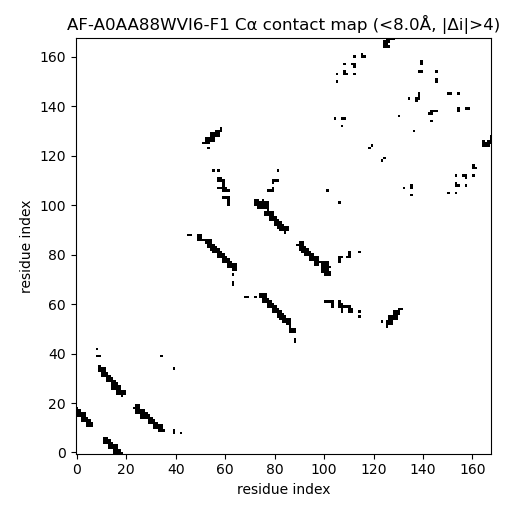.00 93.19 163 ALA A CA 1
ATOM 1300 C C . ALA A 1 163 ? -5.013 10.934 6.270 1.00 93.19 163 ALA A C 1
ATOM 1302 O O . ALA A 1 163 ? -5.597 11.579 7.139 1.00 93.19 163 ALA A O 1
ATOM 1303 N N . ASN A 1 164 ? -5.653 10.463 5.192 1.00 91.56 164 ASN A N 1
ATOM 1304 C CA . ASN A 1 164 ? -7.095 10.604 4.966 1.00 91.56 164 ASN A CA 1
ATOM 1305 C C . ASN A 1 164 ? -7.919 9.461 5.577 1.00 91.56 164 ASN A C 1
ATOM 1307 O O . ASN A 1 164 ? -9.144 9.547 5.572 1.00 91.56 164 ASN A O 1
ATOM 1311 N N . PHE A 1 165 ? -7.283 8.413 6.107 1.00 88.38 165 PHE A N 1
ATOM 1312 C CA . PHE A 1 165 ? -7.977 7.300 6.750 1.00 88.38 165 PHE A CA 1
ATOM 1313 C C . PHE A 1 165 ? -8.029 7.530 8.265 1.00 88.38 165 PHE A C 1
ATOM 1315 O O . PHE A 1 165 ? -6.999 7.448 8.936 1.00 88.38 165 PHE A O 1
ATOM 1322 N N . PRO A 1 166 ? -9.210 7.818 8.839 1.00 80.38 166 PRO A N 1
ATOM 1323 C CA . PRO A 1 166 ? -9.334 8.121 10.264 1.00 80.38 166 PRO A CA 1
ATOM 1324 C C . PRO A 1 166 ? -9.162 6.883 11.157 1.00 80.38 166 PRO A C 1
ATOM 1326 O O . PRO A 1 166 ? -8.955 7.026 12.364 1.00 80.38 166 PRO A O 1
ATOM 1329 N N . LYS A 1 167 ? -9.287 5.679 10.586 1.00 78.06 167 LYS A N 1
ATOM 1330 C CA . LYS A 1 167 ? -9.146 4.391 11.270 1.00 78.06 167 LYS A CA 1
ATOM 1331 C C . LYS A 1 167 ? -8.276 3.464 10.422 1.00 78.06 167 LYS A C 1
ATOM 1333 O O . LYS A 1 167 ? -8.763 2.882 9.453 1.00 78.06 167 LYS A O 1
ATOM 1338 N N . LEU A 1 168 ? -7.003 3.376 10.800 1.00 75.00 168 LEU A N 1
ATOM 1339 C CA . LEU A 1 168 ? -5.969 2.569 10.155 1.00 75.00 168 LEU A CA 1
ATOM 1340 C C . LEU A 1 168 ? -5.185 1.766 11.199 1.00 75.00 168 LEU A C 1
ATOM 1342 O O . LEU A 1 168 ? -5.042 2.281 12.335 1.00 75.00 168 LEU A O 1
#